Protein AF-E2B2A9-F1 (afdb_monomer_lite)

Structure (mmCIF, N/CA/C/O backbone):
data_AF-E2B2A9-F1
#
_entry.id   AF-E2B2A9-F1
#
loop_
_atom_site.group_PDB
_atom_site.id
_atom_site.type_symbol
_atom_site.label_atom_id
_atom_site.label_alt_id
_atom_site.label_comp_id
_atom_site.label_asym_id
_atom_site.label_entity_id
_atom_site.label_seq_id
_atom_site.pdbx_PDB_ins_code
_atom_site.Cartn_x
_atom_site.Cartn_y
_atom_site.Cartn_z
_atom_site.occupancy
_atom_site.B_iso_or_equiv
_atom_site.auth_seq_id
_atom_site.auth_comp_id
_atom_site.auth_asym_id
_atom_site.auth_atom_id
_atom_site.pdbx_PDB_model_num
ATOM 1 N N . THR A 1 1 ? 12.490 -14.721 -9.376 1.00 83.31 1 THR A N 1
ATOM 2 C CA . THR A 1 1 ? 11.565 -13.721 -9.948 1.00 83.31 1 THR A CA 1
ATOM 3 C C . THR A 1 1 ? 10.742 -13.094 -8.847 1.00 83.31 1 THR A C 1
ATOM 5 O O . THR A 1 1 ? 10.310 -13.811 -7.953 1.00 83.31 1 THR A O 1
ATOM 8 N N . TYR A 1 2 ? 10.560 -11.776 -8.876 1.00 91.00 2 TYR A N 1
ATOM 9 C CA . TYR A 1 2 ? 9.717 -11.061 -7.921 1.00 91.00 2 TYR A CA 1
ATOM 10 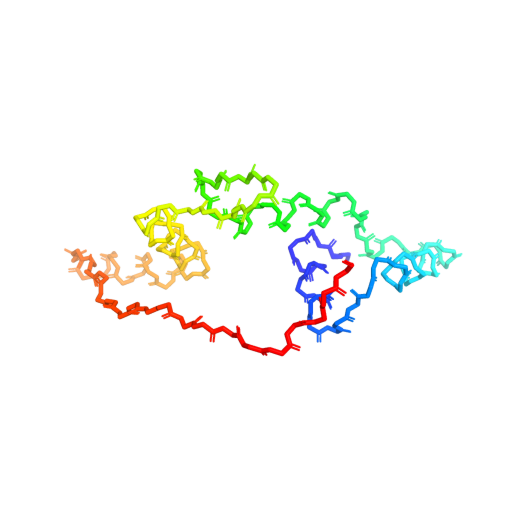C C . TYR A 1 2 ? 8.234 -11.330 -8.202 1.00 91.00 2 TYR A C 1
ATOM 12 O O . TYR A 1 2 ? 7.797 -11.306 -9.353 1.00 91.00 2 TYR A O 1
ATOM 20 N N . ASN A 1 3 ? 7.443 -11.523 -7.146 1.00 94.56 3 ASN A N 1
ATOM 21 C CA . ASN A 1 3 ? 5.991 -11.390 -7.241 1.00 94.56 3 ASN A CA 1
ATOM 22 C C . ASN A 1 3 ? 5.593 -9.896 -7.185 1.00 94.56 3 ASN A C 1
ATOM 24 O O . ASN A 1 3 ? 6.432 -9.017 -6.977 1.00 94.56 3 ASN A O 1
ATOM 28 N N . ALA A 1 4 ? 4.310 -9.599 -7.398 1.00 96.25 4 ALA A N 1
ATOM 29 C CA . ALA A 1 4 ? 3.827 -8.219 -7.470 1.00 96.25 4 ALA A CA 1
ATOM 30 C C . ALA A 1 4 ? 4.020 -7.430 -6.162 1.00 96.25 4 ALA A C 1
ATOM 32 O O . ALA A 1 4 ? 4.316 -6.240 -6.225 1.00 96.25 4 ALA A O 1
ATOM 33 N N . ASP A 1 5 ? 3.869 -8.078 -5.004 1.00 94.44 5 ASP A N 1
ATOM 34 C CA . ASP A 1 5 ? 3.976 -7.424 -3.696 1.00 94.44 5 ASP A CA 1
ATOM 35 C C . ASP A 1 5 ? 5.438 -7.116 -3.346 1.00 94.44 5 ASP A C 1
ATOM 37 O O . ASP A 1 5 ? 5.762 -5.977 -3.024 1.00 94.44 5 ASP A O 1
ATOM 41 N N . ASN A 1 6 ? 6.350 -8.072 -3.535 1.00 94.94 6 ASN A N 1
ATOM 42 C CA . ASN A 1 6 ? 7.783 -7.862 -3.313 1.00 94.94 6 ASN A CA 1
ATOM 43 C C . ASN A 1 6 ? 8.347 -6.799 -4.268 1.00 94.94 6 ASN A C 1
ATOM 45 O O . ASN A 1 6 ? 9.213 -6.012 -3.896 1.00 94.94 6 ASN A O 1
ATOM 49 N N . ALA A 1 7 ? 7.865 -6.764 -5.516 1.00 96.94 7 ALA A N 1
ATOM 50 C CA . ALA A 1 7 ? 8.277 -5.742 -6.473 1.00 96.94 7 ALA A CA 1
ATOM 51 C C . ALA A 1 7 ? 7.727 -4.353 -6.116 1.00 96.94 7 ALA A C 1
ATOM 53 O O . ALA A 1 7 ? 8.388 -3.356 -6.394 1.00 96.94 7 ALA A O 1
ATOM 54 N N . LEU A 1 8 ? 6.537 -4.282 -5.508 1.00 96.81 8 LEU A N 1
ATOM 55 C CA . LEU A 1 8 ? 5.983 -3.033 -4.992 1.00 96.81 8 LEU A CA 1
ATOM 56 C C . LEU A 1 8 ? 6.790 -2.515 -3.795 1.00 96.81 8 LEU A C 1
ATOM 58 O O . LEU A 1 8 ? 7.024 -1.315 -3.727 1.00 96.81 8 LEU A O 1
ATOM 62 N N . VAL A 1 9 ? 7.240 -3.396 -2.895 1.00 95.75 9 VAL A N 1
ATOM 63 C CA . VAL A 1 9 ? 8.138 -3.023 -1.787 1.00 95.75 9 VAL A CA 1
ATOM 64 C C . VAL A 1 9 ? 9.418 -2.397 -2.338 1.00 95.75 9 VAL A C 1
ATOM 66 O O . VAL A 1 9 ? 9.703 -1.251 -2.017 1.00 95.75 9 VAL A O 1
ATOM 69 N N . LEU A 1 10 ? 10.103 -3.077 -3.266 1.00 96.81 10 LEU A N 1
ATOM 70 C CA . LEU A 1 10 ? 11.302 -2.537 -3.918 1.00 96.81 10 LEU A CA 1
ATOM 71 C C . LEU A 1 10 ? 11.042 -1.178 -4.589 1.00 96.81 10 LEU A C 1
ATOM 73 O O . LEU A 1 10 ? 11.851 -0.266 -4.473 1.00 96.81 10 LEU A O 1
ATOM 77 N N . PHE A 1 11 ? 9.917 -1.043 -5.300 1.00 97.88 11 PHE A N 1
ATOM 78 C CA . PHE A 1 11 ? 9.533 0.203 -5.967 1.00 97.88 11 PHE A CA 1
ATOM 79 C C . PHE A 1 11 ? 9.397 1.376 -4.988 1.00 97.88 11 PHE A C 1
ATOM 81 O O . PHE A 1 11 ? 9.781 2.488 -5.332 1.00 97.88 11 PHE A O 1
ATOM 88 N N . LEU A 1 12 ? 8.850 1.127 -3.794 1.00 96.44 12 LEU A N 1
ATOM 89 C CA . LEU A 1 12 ? 8.646 2.143 -2.761 1.00 96.44 12 LEU A CA 1
ATOM 90 C C . LEU A 1 12 ? 9.928 2.434 -1.972 1.00 96.44 12 LEU A C 1
ATOM 92 O O . LEU A 1 12 ? 10.252 3.595 -1.765 1.00 96.44 12 LEU A O 1
ATOM 96 N N . GLU A 1 13 ? 10.664 1.403 -1.553 1.00 97.00 13 GLU A N 1
ATOM 97 C CA . GLU A 1 13 ? 11.893 1.556 -0.759 1.00 97.00 13 GLU A CA 1
ATOM 98 C C . GLU A 1 13 ? 13.010 2.256 -1.535 1.00 97.00 13 GLU A C 1
ATOM 100 O O . GLU A 1 13 ? 13.784 3.011 -0.955 1.00 97.00 13 GLU A O 1
ATOM 105 N N . ALA A 1 14 ? 13.080 2.028 -2.847 1.00 97.19 14 ALA A N 1
ATOM 106 C CA . ALA A 1 14 ? 14.043 2.687 -3.722 1.00 97.19 14 ALA A CA 1
ATOM 107 C C . ALA A 1 14 ? 13.518 4.002 -4.335 1.00 97.19 14 ALA A C 1
ATOM 109 O O . ALA A 1 14 ? 14.164 4.530 -5.238 1.00 97.19 14 ALA A O 1
ATOM 110 N N . ASP A 1 15 ? 12.355 4.496 -3.887 1.00 97.25 15 ASP A N 1
ATOM 111 C CA . ASP A 1 15 ? 11.692 5.722 -4.362 1.00 97.25 15 ASP A CA 1
ATOM 112 C C . ASP A 1 15 ? 11.660 5.843 -5.896 1.00 97.25 15 ASP A C 1
ATOM 114 O O . ASP A 1 15 ? 12.023 6.850 -6.511 1.00 97.25 15 ASP A O 1
ATOM 118 N N . LEU A 1 16 ? 11.282 4.744 -6.553 1.00 97.69 16 LEU A N 1
ATOM 119 C CA . LEU A 1 16 ? 11.329 4.670 -8.004 1.00 97.69 16 LEU A CA 1
ATOM 120 C C . LEU A 1 16 ? 10.144 5.401 -8.625 1.00 97.69 16 LEU A C 1
ATOM 122 O O . LEU A 1 16 ? 8.979 5.213 -8.280 1.00 97.69 16 LEU A O 1
ATOM 126 N N . THR A 1 17 ? 10.428 6.134 -9.692 1.00 97.94 17 THR A N 1
ATOM 127 C CA . THR A 1 17 ? 9.410 6.558 -10.649 1.00 97.94 17 THR A CA 1
ATOM 128 C C . THR A 1 17 ? 8.978 5.382 -11.528 1.00 97.94 17 THR A C 1
ATOM 130 O O . THR A 1 17 ? 9.704 4.402 -11.738 1.00 97.94 17 THR A O 1
ATOM 133 N N . ARG A 1 18 ? 7.797 5.499 -12.150 1.00 97.25 18 ARG A N 1
ATOM 134 C CA . ARG A 1 18 ? 7.327 4.535 -13.162 1.00 97.25 18 ARG A CA 1
ATOM 135 C C . ARG A 1 18 ? 8.362 4.318 -14.271 1.00 97.25 18 ARG A C 1
ATOM 137 O O . ARG A 1 18 ? 8.567 3.178 -14.684 1.00 97.25 18 ARG A O 1
ATOM 144 N N . HIS A 1 19 ? 8.997 5.393 -14.738 1.00 98.12 19 HIS A N 1
ATOM 145 C CA . HIS A 1 19 ? 9.994 5.337 -15.804 1.00 98.12 19 HIS A CA 1
ATOM 146 C C . HIS A 1 19 ? 11.230 4.530 -15.381 1.00 98.12 19 HIS A C 1
ATOM 148 O O . HIS A 1 19 ? 11.617 3.599 -16.084 1.00 98.12 19 HIS A O 1
ATOM 154 N N . GLN A 1 20 ? 11.793 4.809 -14.200 1.00 98.38 20 GLN A N 1
ATOM 155 C CA . GLN A 1 20 ? 12.937 4.058 -13.667 1.00 98.38 20 GLN A CA 1
ATOM 156 C C . GLN A 1 20 ? 12.612 2.570 -13.487 1.00 98.38 20 GLN A C 1
ATOM 158 O O . GLN A 1 20 ? 13.390 1.713 -13.898 1.00 98.38 20 GLN A O 1
ATOM 163 N N . TYR A 1 21 ? 11.431 2.244 -12.957 1.00 98.06 21 TYR A N 1
ATOM 164 C CA . TYR A 1 21 ? 11.000 0.851 -12.830 1.00 98.06 21 TYR A CA 1
ATOM 165 C C . TYR A 1 21 ? 10.892 0.136 -14.186 1.00 98.06 21 TYR A C 1
ATOM 167 O O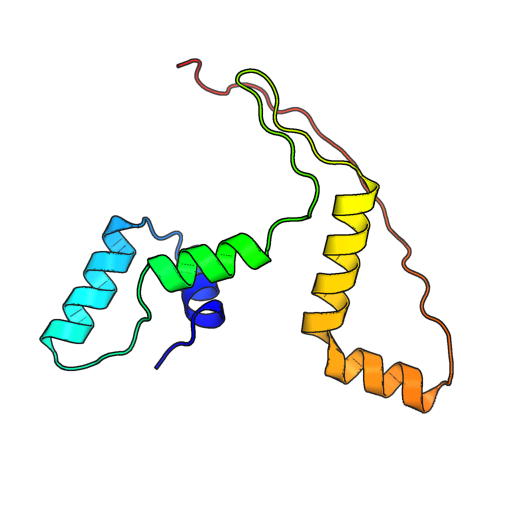 . TYR A 1 21 ? 11.311 -1.014 -14.333 1.00 98.06 21 TYR A O 1
ATOM 175 N N . GLN A 1 22 ? 10.343 0.811 -15.200 1.00 97.81 22 GLN A N 1
ATOM 176 C CA . GLN A 1 22 ? 10.246 0.263 -16.553 1.00 97.81 22 GLN A CA 1
ATOM 177 C C . GLN A 1 22 ? 11.624 0.060 -17.189 1.00 97.81 22 GLN A C 1
ATOM 179 O O . GLN A 1 22 ? 11.830 -0.970 -17.831 1.00 97.81 22 GLN A O 1
ATOM 184 N N . LEU A 1 23 ? 12.569 0.980 -16.974 1.00 98.06 23 LEU A N 1
ATOM 185 C CA . LEU A 1 23 ? 13.956 0.820 -17.412 1.00 98.06 23 LEU A CA 1
ATOM 186 C C . LEU A 1 23 ? 14.611 -0.411 -16.778 1.00 98.06 23 LEU A C 1
ATOM 188 O O . LEU A 1 23 ? 15.144 -1.241 -17.511 1.00 98.06 23 LEU A O 1
ATOM 192 N N . LEU A 1 24 ? 14.507 -0.584 -15.455 1.00 96.81 24 LEU A N 1
ATOM 193 C CA . LEU A 1 24 ? 15.049 -1.756 -14.751 1.00 96.81 24 LEU A CA 1
ATOM 194 C C . LEU A 1 24 ? 14.469 -3.064 -15.299 1.00 96.81 24 LEU A C 1
ATOM 196 O O . LEU A 1 24 ? 15.199 -4.006 -15.612 1.00 96.81 24 LEU A O 1
ATOM 200 N N . ARG A 1 25 ? 13.144 -3.107 -15.475 1.00 97.44 25 ARG A N 1
ATOM 201 C CA . ARG A 1 25 ? 12.459 -4.276 -16.028 1.00 97.44 25 ARG A CA 1
ATOM 202 C C . ARG A 1 25 ? 12.898 -4.591 -17.453 1.00 97.44 25 ARG A C 1
ATOM 204 O O . ARG A 1 25 ? 13.147 -5.753 -17.764 1.00 97.44 25 ARG A O 1
ATOM 211 N N . ASN A 1 26 ? 12.951 -3.585 -18.319 1.00 97.12 26 ASN A N 1
ATOM 212 C CA . ASN A 1 26 ? 13.325 -3.774 -19.716 1.00 97.12 26 ASN A CA 1
ATOM 213 C C . ASN A 1 26 ? 14.802 -4.162 -19.841 1.00 97.12 26 ASN A C 1
ATOM 215 O O . ASN A 1 26 ? 15.114 -5.058 -20.616 1.00 97.12 26 ASN A O 1
ATOM 219 N N . GLY A 1 27 ? 15.685 -3.575 -19.028 1.00 97.69 27 GLY A N 1
ATOM 220 C CA . GLY A 1 27 ? 17.093 -3.963 -18.949 1.00 97.69 27 GLY A CA 1
ATOM 221 C C . GLY A 1 27 ? 17.264 -5.444 -18.606 1.00 97.69 27 GLY A C 1
ATOM 222 O O . GLY A 1 27 ? 17.944 -6.163 -19.332 1.00 97.69 27 GLY A O 1
ATOM 223 N N . ALA A 1 28 ? 16.566 -5.934 -17.575 1.00 96.94 28 ALA A N 1
ATOM 224 C CA . ALA A 1 28 ? 16.583 -7.357 -17.227 1.00 96.94 28 ALA A CA 1
ATOM 225 C C . ALA A 1 28 ? 16.021 -8.244 -18.355 1.00 96.94 28 ALA A C 1
ATOM 227 O O . ALA A 1 28 ? 16.615 -9.266 -18.696 1.00 96.94 28 ALA A O 1
ATOM 228 N N . LYS A 1 29 ? 14.915 -7.830 -18.990 1.00 96.38 29 LYS A N 1
ATOM 229 C CA . LYS A 1 29 ? 14.310 -8.574 -20.108 1.00 96.38 29 LYS A CA 1
ATOM 230 C C . LYS A 1 29 ? 15.198 -8.652 -21.341 1.00 96.38 29 LYS A C 1
ATOM 232 O O . LYS A 1 29 ? 15.218 -9.696 -21.985 1.00 96.38 29 LYS A O 1
ATOM 237 N N . ASN A 1 30 ? 15.936 -7.591 -21.653 1.00 97.25 30 ASN A N 1
ATOM 238 C CA . ASN A 1 30 ? 16.886 -7.576 -22.766 1.00 97.25 30 ASN A CA 1
ATOM 239 C C . ASN A 1 30 ? 18.028 -8.577 -22.543 1.00 97.25 30 ASN A C 1
ATOM 241 O O . ASN A 1 30 ? 18.529 -9.157 -23.500 1.00 97.25 30 ASN A O 1
ATOM 245 N N . LEU A 1 31 ? 18.376 -8.838 -21.281 1.00 97.06 31 LEU A N 1
ATOM 246 C CA . LEU A 1 31 ? 19.301 -9.895 -20.864 1.00 97.06 31 LEU A CA 1
ATOM 247 C C . LEU A 1 31 ? 18.610 -11.264 -20.690 1.00 97.06 31 LEU A C 1
ATOM 249 O O . LEU A 1 31 ? 19.156 -12.152 -20.050 1.00 97.06 31 LEU A O 1
ATOM 253 N N . GLN A 1 32 ? 17.399 -11.439 -21.232 1.00 96.00 32 GLN A N 1
ATOM 254 C CA . GLN A 1 32 ? 16.586 -12.661 -21.147 1.00 96.00 32 GLN A CA 1
ATOM 255 C C . GLN A 1 32 ? 16.200 -13.085 -19.718 1.00 96.00 32 GLN A C 1
ATOM 257 O O . GLN A 1 32 ? 15.855 -14.241 -19.469 1.00 96.00 32 GLN A O 1
ATOM 262 N N . HIS A 1 33 ? 16.174 -12.144 -18.774 1.00 96.25 33 HIS A N 1
ATOM 263 C CA . HIS A 1 33 ? 15.753 -12.392 -17.400 1.00 96.25 33 HIS A CA 1
ATOM 264 C C . HIS A 1 33 ? 14.400 -11.728 -17.096 1.00 96.25 33 HIS A C 1
ATOM 266 O O . HIS A 1 33 ? 14.292 -10.506 -16.982 1.00 96.25 33 HIS A O 1
ATOM 272 N N . ASP A 1 34 ? 13.345 -12.527 -16.889 1.00 94.62 34 ASP A N 1
ATOM 273 C CA . ASP A 1 34 ? 12.037 -12.021 -16.439 1.00 94.62 34 ASP A CA 1
ATOM 274 C C . ASP A 1 34 ? 11.972 -11.972 -14.902 1.00 94.62 34 ASP A C 1
ATOM 276 O O . ASP A 1 34 ? 11.366 -12.813 -14.234 1.00 94.62 34 ASP A O 1
ATOM 280 N N . ILE A 1 35 ? 12.709 -11.016 -14.328 1.00 95.81 35 ILE A N 1
ATOM 281 C CA . ILE A 1 35 ? 12.852 -10.852 -12.871 1.00 95.81 35 ILE A CA 1
ATOM 282 C C . ILE A 1 35 ? 11.709 -10.021 -12.294 1.00 95.81 35 ILE A C 1
ATOM 284 O O . ILE A 1 35 ? 11.232 -10.327 -11.200 1.00 95.81 35 ILE A O 1
ATOM 288 N N . TYR A 1 36 ? 11.285 -8.979 -13.012 1.00 96.88 36 TYR A N 1
ATOM 289 C CA . TYR A 1 36 ? 10.356 -7.972 -12.510 1.00 96.88 36 TYR A CA 1
ATOM 290 C C . TYR A 1 36 ? 8.978 -8.090 -13.177 1.00 96.88 36 TYR A C 1
ATOM 292 O O . TYR A 1 36 ? 8.880 -8.074 -14.413 1.00 96.88 36 TYR A O 1
ATOM 300 N N . PRO A 1 37 ? 7.890 -8.143 -12.388 1.00 97.06 37 PRO A N 1
ATOM 301 C CA . PRO A 1 37 ? 6.540 -8.180 -12.930 1.00 97.06 37 PRO A CA 1
ATOM 302 C C . PRO A 1 37 ? 6.207 -6.897 -13.706 1.00 97.06 37 PRO A C 1
ATOM 304 O O . PRO A 1 37 ? 6.906 -5.888 -13.664 1.00 97.06 37 PRO A O 1
ATOM 307 N N . SER A 1 38 ? 5.125 -6.926 -14.478 1.00 96.00 38 SER A N 1
ATOM 308 C CA . SER A 1 38 ? 4.669 -5.736 -15.200 1.00 96.00 38 SER A CA 1
ATOM 309 C C . SER A 1 38 ? 4.230 -4.624 -14.240 1.00 96.00 38 SER A C 1
ATOM 311 O O . SER A 1 38 ? 3.699 -4.883 -13.160 1.00 96.00 38 SER A O 1
ATOM 313 N N . TYR A 1 39 ? 4.343 -3.368 -14.679 1.00 96.62 39 TYR A N 1
ATOM 314 C CA . TYR A 1 39 ? 3.864 -2.226 -13.892 1.00 96.62 39 TYR A CA 1
ATOM 315 C C . TYR A 1 39 ? 2.362 -2.326 -13.555 1.00 96.62 39 TYR A C 1
ATOM 317 O O . TYR A 1 39 ? 1.936 -1.951 -12.469 1.00 96.62 39 TYR A O 1
ATOM 325 N N . ASN A 1 40 ? 1.553 -2.928 -14.433 1.00 97.38 40 ASN A N 1
ATOM 326 C CA . ASN A 1 40 ? 0.133 -3.176 -14.161 1.00 97.38 40 ASN A CA 1
ATOM 327 C C . ASN A 1 40 ? -0.091 -4.128 -12.976 1.00 97.38 40 ASN A C 1
ATOM 329 O O . ASN A 1 40 ? -1.059 -3.970 -12.233 1.00 97.38 40 ASN A O 1
ATOM 333 N N . GLN A 1 41 ? 0.792 -5.109 -12.771 1.00 97.12 41 GLN A N 1
ATOM 334 C CA . GLN A 1 41 ? 0.735 -5.976 -11.594 1.00 97.12 41 GLN A CA 1
ATOM 335 C C . GLN A 1 41 ? 1.099 -5.206 -10.318 1.00 97.12 41 GLN A C 1
ATOM 337 O O . GLN A 1 41 ? 0.429 -5.402 -9.304 1.00 97.12 41 GLN A O 1
ATOM 342 N N . LEU A 1 42 ? 2.063 -4.277 -10.381 1.00 96.88 42 LEU A N 1
ATOM 343 C CA . LEU A 1 42 ? 2.368 -3.360 -9.273 1.00 96.88 42 LEU A CA 1
ATOM 344 C C . LEU A 1 42 ? 1.176 -2.464 -8.946 1.00 96.88 42 LEU A C 1
ATOM 346 O O . LEU A 1 42 ? 0.832 -2.320 -7.780 1.00 96.88 42 LEU A O 1
ATOM 350 N N . LEU A 1 43 ? 0.499 -1.906 -9.954 1.00 96.56 43 LEU A N 1
ATOM 351 C CA . LEU A 1 43 ? -0.703 -1.097 -9.738 1.00 96.56 43 LEU A CA 1
ATOM 352 C C . LEU A 1 43 ? -1.804 -1.894 -9.037 1.00 96.56 43 LEU A C 1
ATOM 354 O O . LEU A 1 43 ? -2.438 -1.382 -8.119 1.00 96.56 43 LEU A O 1
ATOM 358 N N . LYS A 1 44 ? -2.020 -3.155 -9.431 1.00 97.19 44 LYS A N 1
ATOM 359 C CA . LYS A 1 44 ? -2.971 -4.043 -8.747 1.00 97.19 44 LYS A CA 1
ATOM 360 C C . LYS A 1 44 ? -2.553 -4.303 -7.298 1.00 97.19 44 LYS A C 1
ATOM 362 O O . LYS A 1 44 ? -3.411 -4.257 -6.424 1.00 97.19 44 LYS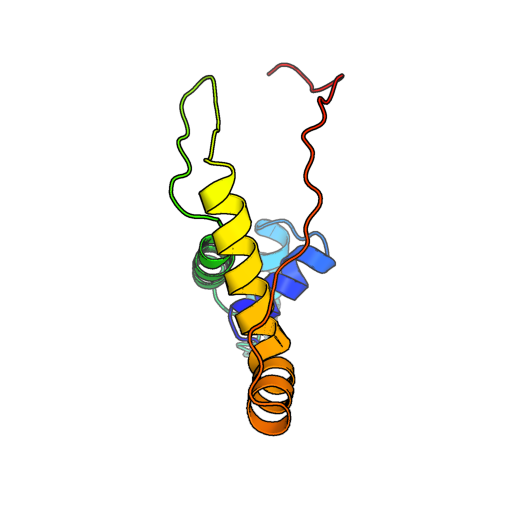 A O 1
ATOM 367 N N . ALA A 1 45 ? -1.266 -4.541 -7.038 1.00 95.56 45 ALA A N 1
ATOM 368 C CA . ALA A 1 45 ? -0.746 -4.705 -5.680 1.00 95.56 45 ALA A CA 1
ATOM 369 C C . ALA A 1 45 ? -0.935 -3.437 -4.836 1.00 95.56 45 ALA A C 1
ATOM 371 O O . ALA A 1 45 ? -1.504 -3.506 -3.749 1.00 95.56 45 ALA A O 1
ATOM 372 N N . LYS A 1 46 ? -0.585 -2.269 -5.384 1.00 95.00 46 LYS A N 1
ATOM 373 C CA . LYS A 1 46 ? -0.757 -0.965 -4.733 1.00 95.00 46 LYS A CA 1
ATOM 374 C C . LYS A 1 46 ? -2.224 -0.693 -4.420 1.00 95.00 46 LYS A C 1
ATOM 376 O O . LYS A 1 46 ? -2.539 -0.261 -3.319 1.00 95.00 46 LYS A O 1
ATOM 381 N N . LYS A 1 47 ? -3.133 -1.030 -5.342 1.00 94.44 47 LYS A N 1
ATOM 382 C CA . LYS A 1 47 ? -4.578 -0.889 -5.125 1.00 94.44 47 LYS A CA 1
ATOM 383 C C . LYS A 1 47 ? -5.100 -1.724 -3.956 1.00 94.44 47 LYS A C 1
ATOM 385 O O . LYS A 1 47 ? -5.933 -1.234 -3.208 1.00 94.44 47 LYS A O 1
ATOM 390 N N . ARG A 1 48 ? -4.573 -2.936 -3.735 1.00 92.69 48 ARG A N 1
ATOM 391 C CA . ARG A 1 48 ? -4.920 -3.757 -2.555 1.00 92.69 48 ARG A CA 1
ATOM 392 C C . ARG A 1 48 ? -4.456 -3.144 -1.225 1.00 92.69 48 ARG A C 1
ATOM 394 O O . ARG A 1 48 ? -4.823 -3.649 -0.164 1.00 92.69 48 ARG A O 1
ATOM 401 N N . CYS A 1 49 ? -3.612 -2.112 -1.259 1.00 91.56 49 CYS A N 1
ATOM 402 C CA . CYS A 1 49 ? -3.157 -1.383 -0.077 1.00 91.56 49 CYS A CA 1
ATOM 403 C C . CYS A 1 49 ? -4.056 -0.205 0.301 1.00 91.56 49 CYS A C 1
ATOM 405 O O . CYS A 1 49 ? -3.839 0.348 1.375 1.00 91.56 49 CYS A O 1
ATOM 407 N N . TYR A 1 50 ? -5.052 0.157 -0.508 1.00 93.00 50 TYR A N 1
ATOM 408 C CA . TYR A 1 50 ? -5.990 1.221 -0.158 1.00 93.00 50 TYR A CA 1
ATOM 409 C C . TYR A 1 50 ? -7.165 0.698 0.680 1.00 93.00 50 TYR A C 1
ATOM 411 O O . TYR A 1 50 ? -7.590 -0.441 0.460 1.00 93.00 50 TYR A O 1
ATOM 419 N N . PRO A 1 51 ? -7.681 1.507 1.625 1.00 94.38 51 PRO A N 1
ATOM 420 C CA . PRO A 1 51 ? -8.945 1.223 2.295 1.00 94.38 51 PRO A CA 1
ATOM 421 C C . PRO A 1 51 ? -10.112 1.252 1.298 1.00 94.38 51 PRO A C 1
ATOM 423 O O . PRO A 1 51 ? -9.987 1.739 0.172 1.00 94.38 51 PRO A O 1
ATOM 426 N N . HIS A 1 52 ? -11.253 0.723 1.729 1.00 92.50 52 HIS A N 1
ATOM 427 C CA . HIS A 1 52 ? -12.505 0.823 0.980 1.00 92.50 52 HIS A CA 1
ATOM 428 C C . HIS A 1 52 ? -13.160 2.195 1.213 1.00 92.50 52 HIS A C 1
ATOM 430 O O . HIS A 1 52 ? -12.726 2.952 2.081 1.00 92.50 52 HIS A O 1
ATOM 436 N N . ASP A 1 53 ? -14.194 2.499 0.427 1.00 93.75 53 ASP A N 1
ATOM 437 C CA . ASP A 1 53 ? -15.050 3.688 0.582 1.00 93.75 53 ASP A CA 1
AT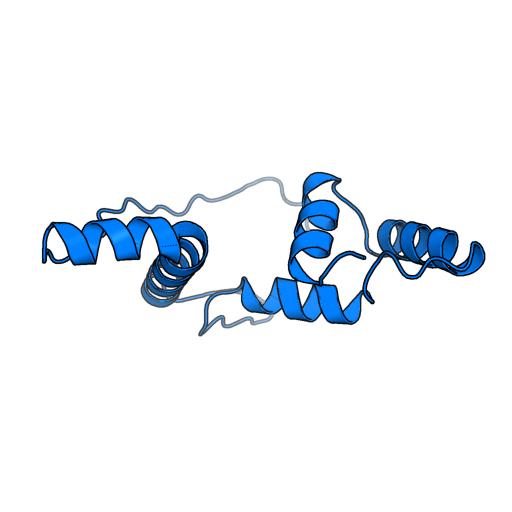OM 438 C C . ASP A 1 53 ? -14.320 5.034 0.482 1.00 93.75 53 ASP A C 1
ATOM 440 O O . ASP A 1 53 ? -14.721 6.022 1.095 1.00 93.75 53 ASP A O 1
ATOM 444 N N . ILE A 1 54 ? -13.246 5.082 -0.311 1.00 94.94 54 ILE A N 1
ATOM 445 C CA . ILE A 1 54 ? -12.599 6.344 -0.674 1.00 94.94 54 ILE A CA 1
ATOM 446 C C . ILE A 1 54 ? -13.496 7.074 -1.675 1.00 94.94 54 ILE A C 1
ATOM 448 O O . ILE A 1 54 ? -13.810 6.527 -2.735 1.00 94.94 54 ILE A O 1
ATOM 452 N N . GLN A 1 55 ? -13.851 8.315 -1.360 1.00 95.31 55 GLN A N 1
ATOM 453 C CA . GLN A 1 55 ? -14.546 9.226 -2.262 1.00 95.31 55 GLN A CA 1
ATOM 454 C C . GLN A 1 55 ? -13.581 10.321 -2.701 1.00 95.31 55 GLN A C 1
ATOM 456 O O . GLN A 1 55 ? -12.887 10.920 -1.882 1.00 95.31 55 GLN A O 1
ATOM 461 N N . ILE A 1 56 ? -13.507 10.555 -4.008 1.00 94.19 56 ILE A N 1
ATOM 462 C CA . ILE A 1 56 ? -12.631 11.570 -4.594 1.00 94.19 56 ILE A CA 1
ATOM 463 C C . ILE A 1 56 ? -13.483 12.445 -5.502 1.00 94.19 56 ILE A C 1
ATOM 465 O O . ILE A 1 56 ? -14.083 11.957 -6.460 1.00 94.19 56 ILE A O 1
ATOM 469 N N . THR A 1 57 ? -13.517 13.732 -5.192 1.00 94.56 57 THR A N 1
ATOM 470 C CA . THR A 1 57 ? -14.081 14.798 -6.016 1.00 94.56 57 THR A CA 1
ATOM 471 C C . THR A 1 57 ? -12.957 15.729 -6.471 1.00 94.56 57 THR A C 1
ATOM 473 O O . THR A 1 57 ? -11.789 15.534 -6.134 1.00 94.56 57 THR A O 1
ATOM 476 N N . GLU A 1 58 ? -13.294 16.751 -7.253 1.00 93.56 58 GLU A N 1
ATOM 477 C CA . GLU A 1 58 ? -12.320 17.760 -7.691 1.00 93.56 58 GLU A CA 1
ATOM 478 C C . GLU A 1 58 ? -11.714 18.546 -6.520 1.00 93.56 58 GLU A C 1
ATOM 480 O O . GLU A 1 58 ? -10.580 19.009 -6.612 1.00 93.56 58 GLU A O 1
ATOM 485 N N . SER A 1 59 ? -12.457 18.693 -5.420 1.00 91.62 59 SER A N 1
ATOM 486 C CA . SER A 1 59 ? -12.073 19.531 -4.282 1.00 91.62 59 SER A CA 1
ATOM 487 C C . SER A 1 59 ? -11.694 18.747 -3.028 1.00 91.62 59 SER A C 1
ATOM 489 O O . SER A 1 59 ? -11.053 19.311 -2.143 1.00 91.62 59 SER A O 1
ATOM 491 N N . VAL A 1 60 ? -12.083 17.473 -2.918 1.00 89.50 60 VAL A N 1
ATOM 492 C CA . VAL A 1 60 ? -11.900 16.682 -1.696 1.00 89.50 60 VAL A CA 1
ATOM 493 C C . VAL A 1 60 ? -11.549 15.235 -2.031 1.00 89.50 60 VAL A C 1
ATOM 495 O O . VAL A 1 60 ? -12.115 14.631 -2.936 1.00 89.50 60 VAL A O 1
ATOM 498 N N . ALA A 1 61 ? -10.643 14.654 -1.249 1.00 91.94 61 ALA A N 1
ATOM 499 C CA . ALA A 1 61 ? -10.473 13.212 -1.150 1.00 91.94 61 ALA A CA 1
ATOM 500 C C . ALA A 1 61 ? -10.726 12.804 0.303 1.00 91.94 61 ALA A C 1
ATOM 502 O O . ALA A 1 61 ? -10.011 13.240 1.205 1.00 91.94 61 ALA A O 1
ATOM 503 N N . GLU A 1 62 ? -11.746 11.985 0.532 1.00 93.62 62 GLU A N 1
ATOM 504 C CA . GLU A 1 62 ? -12.187 11.593 1.868 1.00 93.62 62 GLU A CA 1
ATOM 505 C C . GLU A 1 62 ? -12.388 10.083 1.985 1.00 93.62 62 GLU A C 1
ATOM 507 O O . GLU A 1 62 ? -12.577 9.359 1.006 1.00 93.62 62 GLU A O 1
ATOM 512 N N . VAL A 1 63 ? -12.311 9.597 3.218 1.00 94.62 63 VAL A N 1
ATOM 513 C CA . VAL A 1 63 ? -12.554 8.204 3.583 1.00 94.62 63 VAL A CA 1
ATOM 514 C C . VAL A 1 63 ? -13.039 8.170 5.024 1.00 94.62 63 VAL A C 1
ATOM 516 O O . VAL A 1 63 ? -12.599 8.969 5.855 1.00 94.62 63 VAL A O 1
ATOM 519 N N . SER A 1 64 ? -13.943 7.245 5.341 1.00 94.81 64 SER A N 1
ATOM 520 C CA . SER A 1 64 ? -14.409 7.099 6.717 1.00 94.81 64 SER A CA 1
ATOM 521 C C . SER A 1 64 ? -13.269 6.625 7.628 1.00 94.81 64 SER A C 1
ATOM 523 O O . SER A 1 64 ? -12.449 5.779 7.249 1.00 94.81 64 SER A O 1
ATOM 525 N N . LEU A 1 65 ? -13.231 7.138 8.862 1.00 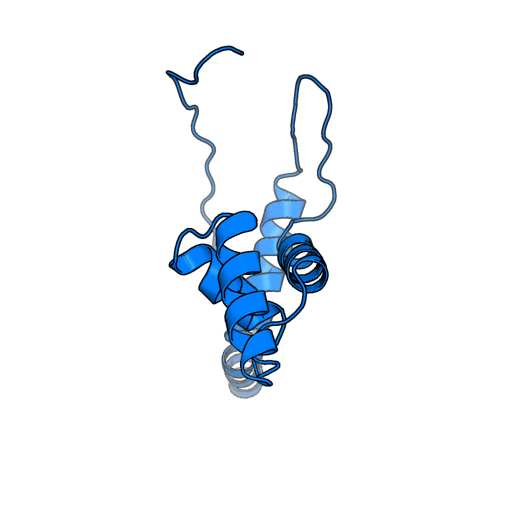93.06 65 LEU A N 1
ATOM 526 C CA . LEU A 1 65 ? -12.259 6.678 9.853 1.00 93.06 65 LEU A CA 1
ATOM 527 C C . LEU A 1 65 ? -12.390 5.167 10.093 1.00 93.06 65 LEU A C 1
ATOM 529 O O . LEU A 1 65 ? -11.380 4.477 10.179 1.00 93.06 65 LEU A O 1
ATOM 533 N N . GLN A 1 66 ? -13.613 4.636 10.148 1.00 93.94 66 GLN A N 1
ATOM 534 C CA . GLN A 1 66 ? -13.830 3.205 10.357 1.00 93.94 66 GLN A CA 1
ATOM 535 C C . GLN A 1 66 ? -13.219 2.372 9.222 1.00 93.94 66 GLN A C 1
ATOM 537 O O . GLN A 1 66 ? -12.493 1.420 9.498 1.00 93.94 66 GLN A O 1
ATOM 542 N N . SER A 1 67 ? -13.406 2.778 7.961 1.00 94.75 67 SER A N 1
ATOM 543 C CA . SER A 1 67 ? -12.821 2.093 6.799 1.00 94.75 67 SER A CA 1
ATOM 544 C C . SER A 1 67 ? -11.285 2.095 6.855 1.00 94.75 67 SER A C 1
ATOM 546 O O . SER A 1 67 ? -10.652 1.105 6.475 1.00 94.75 67 SER A O 1
ATOM 548 N N . LEU A 1 68 ? -10.665 3.165 7.375 1.00 93.69 68 LEU A N 1
ATOM 549 C CA . LEU A 1 68 ? -9.219 3.214 7.630 1.00 93.69 68 LEU A CA 1
ATOM 550 C C . LEU A 1 68 ? -8.787 2.239 8.731 1.00 93.69 68 LEU A C 1
ATOM 552 O O . LEU A 1 68 ? -7.799 1.517 8.556 1.00 93.69 68 LEU A O 1
ATOM 556 N N . LEU A 1 69 ? -9.504 2.208 9.856 1.00 93.62 69 LEU A N 1
ATOM 557 C CA . LEU A 1 69 ? -9.182 1.337 10.988 1.00 93.62 69 LEU A CA 1
ATOM 558 C C . LEU A 1 69 ? -9.348 -0.140 10.621 1.00 93.62 69 LEU A C 1
ATOM 560 O O . LEU A 1 69 ? -8.426 -0.925 10.842 1.00 93.62 69 LEU A O 1
ATOM 564 N N . ASP A 1 70 ? -10.456 -0.506 9.981 1.00 93.88 70 ASP A N 1
ATOM 565 C CA . ASP A 1 70 ? -10.736 -1.878 9.549 1.00 93.88 70 ASP A CA 1
ATOM 566 C C . ASP A 1 70 ? -9.701 -2.368 8.540 1.00 93.88 70 ASP A C 1
ATOM 568 O O . ASP A 1 70 ? -9.182 -3.485 8.640 1.00 93.88 70 ASP A O 1
ATOM 572 N N . HIS A 1 71 ? -9.341 -1.514 7.578 1.00 95.19 71 HIS A N 1
ATOM 573 C CA . HIS A 1 71 ? -8.292 -1.839 6.622 1.00 95.19 71 HIS A CA 1
ATOM 574 C C . HIS A 1 71 ? -6.938 -2.018 7.310 1.00 95.19 71 HIS A C 1
ATOM 576 O O . HIS A 1 71 ? -6.227 -2.981 7.022 1.00 95.19 71 HIS A O 1
ATOM 582 N N . THR A 1 72 ? -6.597 -1.145 8.260 1.00 93.00 72 THR A N 1
ATOM 583 C CA . THR A 1 72 ? -5.355 -1.249 9.040 1.00 93.00 72 THR A CA 1
ATOM 584 C C . THR A 1 72 ? -5.304 -2.561 9.823 1.00 93.00 72 THR A C 1
ATOM 586 O O . THR A 1 72 ? -4.316 -3.291 9.718 1.00 93.00 72 THR A O 1
ATOM 589 N N . VAL A 1 73 ? -6.383 -2.918 10.532 1.00 93.38 73 VAL A N 1
ATOM 590 C CA . VAL A 1 73 ? -6.519 -4.207 11.233 1.00 93.38 73 VAL A CA 1
ATOM 591 C C . VAL A 1 73 ? -6.301 -5.353 10.259 1.00 93.38 73 VAL A C 1
ATOM 593 O O . VAL A 1 73 ? -5.433 -6.193 10.480 1.00 93.38 73 VAL A O 1
ATOM 596 N N . ARG A 1 74 ? -7.038 -5.373 9.145 1.00 93.94 74 ARG A N 1
ATOM 597 C CA . ARG A 1 74 ? -6.946 -6.442 8.149 1.00 93.94 74 ARG A CA 1
ATOM 598 C C . ARG A 1 74 ? -5.523 -6.603 7.621 1.00 93.94 74 ARG A C 1
ATOM 600 O O . ARG A 1 74 ? -5.050 -7.724 7.469 1.00 93.94 74 ARG A O 1
ATOM 607 N N . ARG A 1 75 ? -4.821 -5.500 7.352 1.00 92.94 75 ARG A N 1
ATOM 608 C CA . ARG A 1 75 ? -3.429 -5.524 6.882 1.00 92.94 75 ARG A CA 1
ATOM 609 C C . ARG A 1 75 ? -2.473 -6.070 7.938 1.00 92.94 75 ARG A C 1
ATOM 611 O O . ARG A 1 75 ? -1.621 -6.880 7.586 1.00 92.94 75 ARG A O 1
ATOM 618 N N . LEU A 1 76 ? -2.628 -5.684 9.204 1.00 92.00 76 LEU A N 1
ATOM 619 C CA . LEU A 1 76 ? -1.833 -6.235 10.305 1.00 92.00 76 LEU A CA 1
ATOM 620 C C . LEU A 1 76 ? -2.077 -7.737 10.475 1.00 92.00 76 LEU A C 1
ATOM 622 O O . LEU A 1 76 ? -1.112 -8.493 10.568 1.00 92.00 76 LEU A O 1
ATOM 626 N N . LEU A 1 77 ? -3.344 -8.168 10.444 1.00 92.12 77 LEU A N 1
ATOM 627 C CA . LEU A 1 77 ? -3.717 -9.582 10.521 1.00 92.12 77 LEU A CA 1
ATOM 628 C C . LEU A 1 77 ? -3.088 -10.396 9.385 1.00 92.12 77 LEU A C 1
ATOM 630 O O . LEU A 1 77 ? -2.595 -11.483 9.640 1.00 92.12 77 LEU A O 1
ATOM 634 N N . LEU A 1 78 ? -3.070 -9.867 8.157 1.00 91.50 78 LEU A N 1
ATOM 635 C CA . LEU A 1 78 ? -2.466 -10.541 7.003 1.00 91.50 78 LEU A CA 1
ATOM 636 C C . LEU A 1 78 ? -0.938 -10.633 7.104 1.00 91.50 78 LEU A C 1
ATOM 638 O O . LEU A 1 78 ? -0.362 -11.665 6.783 1.00 91.50 78 LEU A O 1
ATOM 642 N N . VAL A 1 79 ? -0.265 -9.563 7.535 1.00 90.38 79 VAL A N 1
ATOM 643 C CA . VAL A 1 79 ? 1.208 -9.542 7.626 1.00 90.38 79 VAL A CA 1
ATOM 644 C C . VAL A 1 79 ? 1.712 -10.402 8.787 1.00 90.38 79 VAL A C 1
ATOM 646 O O . VAL A 1 79 ? 2.761 -11.027 8.677 1.00 90.38 79 VAL A O 1
ATOM 649 N N . GLN A 1 80 ? 0.971 -10.439 9.895 1.00 93.12 80 GLN A N 1
ATOM 650 C CA . GLN A 1 80 ? 1.345 -11.146 11.124 1.00 93.12 80 GLN A CA 1
ATOM 651 C C . GLN A 1 80 ? 0.534 -12.435 11.328 1.00 93.12 80 GLN A C 1
ATOM 653 O O . GLN A 1 80 ? 0.456 -12.937 12.452 1.00 93.12 80 GLN A O 1
ATOM 658 N N . GLU A 1 81 ? -0.081 -12.962 10.263 1.00 93.25 81 GLU A N 1
ATOM 659 C CA . GLU A 1 81 ? -1.069 -14.048 10.319 1.00 93.25 81 GLU A CA 1
ATOM 660 C C . GLU A 1 81 ? -0.561 -15.241 11.128 1.00 93.25 81 GLU A C 1
ATOM 662 O O . GLU A 1 81 ? -1.231 -15.707 12.050 1.00 93.25 81 GLU A O 1
ATOM 667 N N . GLU A 1 82 ? 0.663 -15.687 10.846 1.00 94.06 82 GLU A N 1
ATOM 668 C CA . GLU A 1 82 ? 1.258 -16.842 11.510 1.00 94.06 82 GLU A CA 1
ATOM 669 C C . GLU A 1 82 ? 1.422 -16.627 13.024 1.00 94.06 82 GLU A C 1
ATOM 671 O O . GLU A 1 82 ? 1.079 -17.499 13.830 1.00 94.06 82 GLU A O 1
ATOM 676 N N . ILE A 1 83 ? 1.928 -15.459 13.430 1.00 92.69 83 ILE A N 1
ATOM 677 C CA . ILE A 1 83 ? 2.160 -15.123 14.840 1.00 92.69 83 ILE A CA 1
ATOM 678 C C . ILE A 1 83 ? 0.823 -15.006 15.572 1.00 92.69 83 ILE A C 1
ATOM 680 O O . ILE A 1 83 ? 0.644 -15.584 16.647 1.00 92.69 83 ILE A O 1
ATOM 684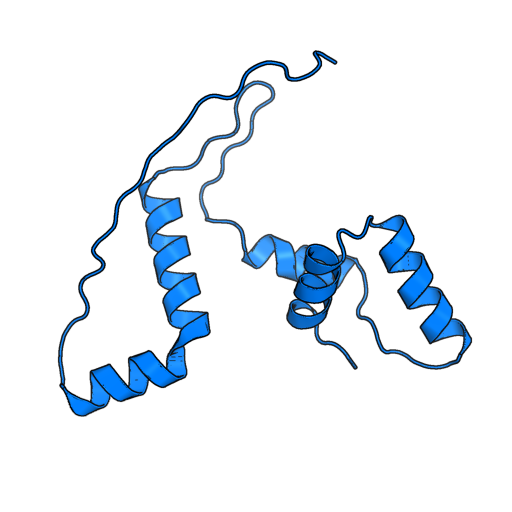 N N . ILE A 1 84 ? -0.134 -14.305 14.967 1.00 91.94 84 ILE A N 1
ATOM 685 C CA . ILE A 1 84 ? -1.468 -14.097 15.526 1.00 91.94 84 ILE A CA 1
ATOM 686 C C . ILE A 1 84 ? -2.193 -15.431 15.687 1.00 91.94 84 ILE A C 1
ATOM 688 O O . ILE A 1 84 ? -2.722 -15.714 16.764 1.00 91.94 84 ILE A O 1
ATOM 692 N N . TYR A 1 85 ? -2.155 -16.290 14.669 1.00 91.69 85 TYR A N 1
ATOM 693 C CA . TYR A 1 85 ? -2.755 -17.618 14.722 1.00 91.69 85 TYR A CA 1
ATOM 694 C C . TYR A 1 85 ? -2.157 -18.468 15.852 1.00 91.69 85 TYR A C 1
ATOM 696 O O . TYR A 1 85 ? -2.893 -19.098 16.616 1.00 91.69 85 TYR A O 1
ATOM 704 N N . ARG A 1 86 ? -0.827 -18.449 16.019 1.00 93.12 86 ARG A N 1
ATOM 705 C CA . ARG A 1 86 ? -0.141 -19.157 17.115 1.00 93.12 86 ARG A CA 1
ATOM 706 C C . ARG A 1 86 ? -0.591 -18.660 18.493 1.00 93.12 86 ARG A C 1
ATOM 708 O O . ARG A 1 86 ? -0.847 -19.485 19.371 1.00 93.12 86 ARG A O 1
ATOM 715 N N . ILE A 1 87 ? -0.714 -17.346 18.685 1.00 91.00 87 ILE A N 1
ATOM 716 C CA . ILE A 1 87 ? -1.173 -16.742 19.948 1.00 91.00 87 ILE A CA 1
ATOM 717 C C . ILE A 1 87 ? -2.625 -17.139 20.234 1.00 91.00 87 ILE A C 1
ATOM 719 O O . ILE A 1 87 ? -2.912 -17.686 21.300 1.00 91.00 87 ILE A O 1
ATOM 723 N N . LEU A 1 88 ? -3.525 -16.936 19.270 1.00 91.00 88 LEU A N 1
ATOM 724 C CA . LEU A 1 88 ? -4.947 -17.257 19.412 1.00 91.00 88 LEU A CA 1
ATOM 725 C C . LEU A 1 88 ? -5.165 -18.739 19.734 1.00 91.00 88 LEU A C 1
ATOM 727 O O . LEU A 1 88 ? -5.920 -19.076 20.647 1.00 91.00 88 LEU A O 1
ATOM 731 N N . LYS A 1 89 ? -4.450 -19.635 19.043 1.00 91.38 89 LYS A N 1
ATOM 732 C CA . LYS A 1 89 ? -4.528 -21.081 19.282 1.00 91.38 89 LYS A CA 1
ATOM 733 C C . LYS A 1 89 ? -4.024 -21.470 20.672 1.00 91.38 89 LYS A C 1
ATOM 735 O O . LYS A 1 89 ? -4.610 -22.351 21.299 1.00 91.38 89 LYS A O 1
ATOM 740 N N . LYS A 1 90 ? -2.944 -20.840 21.147 1.00 93.62 90 LYS A N 1
ATOM 741 C CA . LYS A 1 90 ? -2.320 -21.158 22.439 1.00 93.62 90 LYS A CA 1
ATOM 742 C C . LYS A 1 90 ? -3.150 -20.671 23.625 1.00 93.62 90 LYS A C 1
ATOM 744 O O . LYS A 1 90 ? -3.292 -21.407 24.594 1.00 93.62 90 LYS A O 1
ATOM 749 N N . TYR A 1 91 ? -3.674 -19.450 23.554 1.00 92.25 91 TYR A N 1
ATOM 750 C CA . TYR A 1 91 ? -4.311 -18.800 24.702 1.00 92.25 91 TYR A CA 1
ATOM 751 C C . TYR A 1 91 ? -5.847 -18.821 24.650 1.00 92.25 91 TYR A C 1
ATOM 753 O O . TYR A 1 91 ? -6.475 -18.557 25.669 1.00 92.25 91 TYR A O 1
ATOM 761 N N . ARG A 1 92 ? -6.460 -19.168 23.504 1.00 83.44 92 ARG A N 1
ATOM 762 C CA . ARG A 1 92 ? -7.921 -19.124 23.276 1.00 83.44 92 ARG A CA 1
ATOM 763 C C . ARG A 1 92 ? -8.550 -17.787 23.687 1.00 83.44 92 ARG A C 1
ATOM 765 O O . ARG A 1 92 ? -9.623 -17.746 24.281 1.00 83.44 92 ARG A O 1
ATOM 772 N N . THR A 1 93 ? -7.858 -16.695 23.383 1.00 85.31 93 THR A N 1
ATOM 773 C CA . THR A 1 93 ? -8.266 -15.336 23.742 1.00 85.31 93 THR A CA 1
ATOM 774 C C . THR A 1 93 ? -8.867 -14.594 22.556 1.00 85.31 93 THR A C 1
ATOM 776 O O . THR A 1 93 ? -8.646 -14.947 21.399 1.00 85.31 93 THR A O 1
ATOM 779 N N . SER A 1 94 ? -9.608 -13.528 22.847 1.00 86.44 94 SER A N 1
ATOM 780 C CA . SER A 1 94 ? -9.925 -12.479 21.881 1.00 86.44 94 SER A CA 1
ATOM 781 C C . SER A 1 94 ? -8.805 -11.438 21.842 1.00 86.44 94 SER A C 1
ATOM 783 O O . SER A 1 94 ? -8.169 -11.164 22.862 1.00 86.44 94 SER A O 1
ATOM 785 N N . LEU A 1 95 ? -8.593 -10.819 20.682 1.00 87.25 95 LEU A N 1
ATOM 786 C CA . LEU A 1 95 ? -7.692 -9.677 20.536 1.00 87.25 95 LEU A CA 1
ATOM 787 C C . LEU A 1 95 ? -8.495 -8.380 20.580 1.00 87.25 95 LEU A C 1
ATOM 789 O O . LEU A 1 95 ? -9.569 -8.292 19.991 1.00 87.25 95 LEU A O 1
ATOM 793 N N . ILE A 1 96 ? -7.950 -7.378 21.261 1.00 89.38 96 ILE A N 1
ATOM 794 C CA . ILE A 1 96 ? -8.501 -6.024 21.308 1.00 89.38 96 ILE A CA 1
ATOM 795 C C . ILE A 1 96 ? -7.478 -5.110 20.643 1.00 89.38 96 ILE A C 1
ATOM 797 O O . ILE A 1 96 ? -6.323 -5.070 21.069 1.00 89.38 96 ILE A O 1
ATOM 801 N N . LEU A 1 97 ? -7.890 -4.386 19.599 1.00 87.75 97 LEU A N 1
ATOM 802 C CA . LEU A 1 97 ? -7.049 -3.348 19.015 1.00 87.75 97 LEU A CA 1
ATOM 803 C C . LEU A 1 97 ? -7.195 -2.067 19.840 1.00 87.75 97 LEU A C 1
ATOM 805 O O . LEU A 1 97 ? -8.247 -1.433 19.834 1.00 87.75 97 LEU A O 1
ATOM 809 N N . LEU A 1 98 ? -6.117 -1.675 20.511 1.00 92.88 98 LEU A N 1
ATOM 810 C CA . LEU A 1 98 ? -5.987 -0.357 21.122 1.00 92.88 98 LEU A CA 1
ATOM 811 C C . LEU A 1 98 ? -5.244 0.549 20.143 1.00 92.88 98 LEU A C 1
ATOM 813 O O . LEU A 1 98 ? -4.148 0.214 19.697 1.00 92.88 98 LEU A O 1
ATOM 817 N N . LEU A 1 99 ? -5.849 1.679 19.793 1.00 90.88 99 LEU A N 1
ATOM 818 C CA . LEU A 1 99 ? -5.335 2.570 18.758 1.00 90.88 99 LEU A CA 1
ATOM 819 C C . LEU A 1 99 ? -5.432 4.035 19.178 1.00 90.88 99 LEU A C 1
ATOM 821 O O . LEU A 1 99 ? -6.320 4.434 19.928 1.00 90.88 99 LEU A O 1
ATOM 825 N N . LYS A 1 100 ? -4.512 4.834 18.642 1.00 92.12 100 LYS A N 1
ATOM 826 C CA . LYS A 1 100 ? -4.541 6.295 18.667 1.00 92.12 100 LYS A CA 1
ATOM 827 C C . LYS A 1 100 ? -4.507 6.760 17.219 1.00 92.12 100 LYS A C 1
ATOM 829 O O . LYS A 1 100 ? -3.684 6.276 16.447 1.00 92.12 100 LYS A O 1
ATOM 834 N N . TRP A 1 101 ? -5.382 7.688 16.863 1.00 89.44 101 TRP A N 1
ATOM 835 C CA . TRP A 1 101 ? -5.422 8.281 15.531 1.00 89.44 101 TRP A CA 1
ATOM 836 C C . TRP A 1 101 ? -5.402 9.808 15.641 1.00 89.44 101 TRP A C 1
ATOM 838 O O . TRP A 1 101 ? -5.672 10.368 16.704 1.00 89.44 101 TRP A O 1
ATOM 848 N N . GLY A 1 102 ? -5.033 10.467 14.548 1.00 88.19 102 GLY A N 1
ATOM 849 C CA . GLY A 1 102 ? -5.006 11.918 14.422 1.00 88.19 102 GLY A CA 1
ATOM 850 C C . GLY A 1 102 ? -4.928 12.314 12.952 1.00 88.19 102 GLY A C 1
ATOM 851 O O . GLY A 1 102 ? -4.539 11.503 12.112 1.00 88.19 102 GLY A O 1
ATOM 852 N N . CYS A 1 103 ? -5.321 13.545 12.653 1.00 85.31 103 CYS A N 1
ATOM 853 C CA . CYS A 1 103 ? -5.206 14.157 11.336 1.00 85.31 103 CYS A CA 1
ATOM 854 C C . CYS A 1 103 ? -4.503 15.500 11.529 1.00 85.31 103 CYS A C 1
ATOM 856 O O . CYS A 1 103 ? -4.909 16.261 12.408 1.00 85.31 103 CYS A O 1
ATOM 858 N N . ASP A 1 104 ? -3.446 15.754 10.760 1.00 88.00 104 ASP A N 1
ATOM 859 C CA . ASP A 1 104 ? -2.690 17.003 10.817 1.00 88.00 104 ASP A CA 1
ATOM 860 C C . ASP A 1 104 ? -2.756 17.722 9.468 1.00 88.00 104 ASP A C 1
ATOM 862 O O . ASP A 1 104 ? -2.776 17.089 8.409 1.00 88.00 104 ASP A O 1
ATOM 866 N N . GLY A 1 105 ? -2.824 19.049 9.523 1.00 86.00 105 GLY A N 1
ATOM 867 C CA . GLY A 1 105 ? -2.817 19.899 8.342 1.00 86.00 105 GLY A CA 1
ATOM 868 C C . GLY A 1 105 ? -1.399 20.087 7.812 1.00 86.00 105 GLY A C 1
ATOM 869 O O . GLY A 1 105 ? -0.418 19.992 8.541 1.00 86.00 105 GLY A O 1
ATOM 870 N N . THR A 1 106 ? -1.275 20.405 6.528 1.00 84.88 106 THR A N 1
ATOM 871 C CA . THR A 1 106 ? 0.009 20.776 5.924 1.00 84.88 106 THR A CA 1
ATOM 872 C C . THR A 1 106 ? -0.124 22.124 5.220 1.00 84.88 106 THR A C 1
ATOM 874 O O . THR A 1 106 ? -1.190 22.463 4.707 1.00 84.88 106 THR A O 1
ATOM 877 N N . THR A 1 107 ? 0.940 22.923 5.233 1.00 86.44 107 THR A N 1
ATOM 878 C CA . THR A 1 107 ? 1.007 24.256 4.617 1.00 86.44 107 THR A CA 1
ATOM 879 C C . THR A 1 107 ? 2.178 24.317 3.631 1.00 86.44 107 THR A C 1
ATOM 881 O O . THR A 1 107 ? 3.095 23.502 3.697 1.00 86.44 107 THR A O 1
ATOM 884 N N . GLY A 1 108 ? 2.155 25.266 2.687 1.00 84.12 108 GLY A N 1
ATOM 885 C CA . GLY A 1 108 ? 3.262 25.469 1.735 1.00 84.12 108 GLY A CA 1
ATOM 886 C C . GLY A 1 108 ? 3.243 24.569 0.494 1.00 84.12 108 GLY A C 1
ATOM 887 O O . GLY A 1 108 ? 4.260 24.436 -0.184 1.00 84.12 108 GLY A O 1
ATOM 888 N N . GLN A 1 109 ? 2.104 23.955 0.176 1.00 80.81 109 GLN A N 1
ATOM 889 C CA . GLN A 1 109 ? 1.931 23.225 -1.079 1.00 80.81 109 GLN A CA 1
ATOM 890 C C . GLN A 1 109 ? 1.865 24.216 -2.257 1.00 80.81 109 GLN A C 1
ATOM 892 O O . GLN A 1 109 ? 1.153 25.218 -2.153 1.00 80.81 109 GLN A O 1
ATOM 897 N N . PRO A 1 110 ? 2.584 23.969 -3.369 1.00 78.06 110 PRO A N 1
ATOM 898 C CA . PRO A 1 110 ? 2.486 24.813 -4.553 1.00 78.06 110 PRO A CA 1
ATOM 899 C C . PRO A 1 110 ? 1.057 24.769 -5.106 1.00 78.06 110 PRO A C 1
ATOM 901 O O . PRO A 1 110 ? 0.483 23.692 -5.270 1.00 78.06 110 PRO A O 1
ATOM 904 N N . GLN A 1 111 ? 0.486 25.944 -5.378 1.00 76.75 111 GLN A N 1
ATOM 905 C CA . GLN A 1 111 ? -0.765 26.053 -6.124 1.00 76.75 111 GLN A CA 1
ATOM 906 C C . GLN A 1 111 ? -0.458 25.831 -7.604 1.00 76.75 111 GLN A C 1
ATOM 908 O O . GLN A 1 111 ? 0.482 26.429 -8.133 1.00 76.75 111 GLN A O 1
ATOM 913 N N . TYR A 1 112 ? -1.208 24.921 -8.218 1.00 69.56 112 TYR A N 1
ATOM 914 C CA . TYR A 1 112 ? -1.114 24.613 -9.643 1.00 69.56 112 TYR A CA 1
ATOM 915 C C . TYR A 1 112 ? -1.835 25.657 -10.489 1.00 69.56 112 TYR A C 1
ATOM 917 O O . TYR A 1 112 ? -2.892 26.151 -10.031 1.00 69.56 112 TYR A O 1
#

Organism: Harpegnathos saltator (NCBI:txid610380)

Sequence (112 aa):
TYNADNALVLFLEADLTRHQYQLLRNGAKNLQHDIYPSYNQLLKAKKRCYPHDIQITESVAEVSLQSLLDHTVRRLLLVQEEIIYRILKKYRTSLILLLKWGCDGTTGQPQY

Foldseek 3Di:
DDQLQRLLVVCVVVVDDPVRSVVVQVVCVVVVHRPHDDVVSNVVNVVLLDFPDFDDDPVDTDDDPVSVVVSVVVVCCVVCVVVVVVVCVVPVDDDDDDDDDDDDDDDDDDDD

pLDDT: mean 92.96, std 4.87, range [69.56, 98.38]

Secondary structure (DSSP, 8-state):
---HHHHHHHHHHTT--HHHHHHHHHHHHHTT---S--HHHHHHHHHTTSPS--EE-SS-EE--HHHHHHHHHHHHHHHTHHHHHHHHHHH-PPP-------------PPP-

Radius of gyration: 19.09 Å; chains: 1; bounding box: 34×47×48 Å